Protein AF-A0A511YJ90-F1 (afdb_monomer)

Sequence (136 aa):
MIFSQSKADDIIGIWYSPVKEGNVHLFKSGKNYFGKLTYLKHSLDSQGKPLLDLNNPDKEKRKMPLVGILLLRDITFDNKKNRWKGKLYDYDGKKGNTYDSYLTITKNGQLNIKGFWGLSFFGLNPGLTLERIKVE

Organism: NCBI:txid395935

Secondary structure (DSSP, 8-state):
----PPPGGGG-EEEEETTTTEEEEEEEETTEEEEEEEEETT-B-TTSPBPB-TT-SSTTGGGSBSTT-EEEEEEEEETTTTEEEEEEE-SSSTT--EEEEEEEE-TTSPEEEEESS----SSS---EEEEE----

Foldseek 3Di:
DDDPQDDFCLPAAWWAFPVQRWIWGWDDDDQFIWTFTATGPCQADPVRHGQALCQAPDPVRRRPHNHGDTQWDRWHADSVVSKIWTWGFDSVPNRRDIFIWIWHQDPVRWIFIAGDDDDCPDDDDGGGIIDGDDDD

Structure (mmCIF, N/CA/C/O backbone):
data_AF-A0A511YJ90-F1
#
_entry.id   AF-A0A511YJ90-F1
#
loop_
_atom_site.group_PDB
_atom_site.id
_atom_site.type_symbol
_atom_site.label_atom_id
_atom_site.label_alt_id
_atom_site.label_comp_id
_atom_site.label_asym_id
_atom_site.label_entity_id
_atom_site.label_seq_id
_atom_site.pdbx_PDB_ins_code
_atom_site.Cartn_x
_atom_site.Cartn_y
_atom_site.Cartn_z
_atom_site.occupancy
_atom_site.B_iso_or_equiv
_atom_site.auth_seq_id
_atom_site.auth_comp_id
_atom_site.auth_asym_id
_atom_site.auth_atom_id
_atom_site.pdbx_PDB_model_num
ATOM 1 N N . MET A 1 1 ? -13.766 20.308 20.257 1.00 36.44 1 MET A N 1
ATOM 2 C CA . MET A 1 1 ? -13.229 19.968 18.920 1.00 36.44 1 MET A CA 1
ATOM 3 C C . MET A 1 1 ? -13.862 18.662 18.468 1.00 36.44 1 MET A C 1
ATOM 5 O O . MET A 1 1 ? -13.755 17.687 19.198 1.00 36.44 1 MET A O 1
ATOM 9 N N . ILE A 1 2 ? -14.562 18.652 17.333 1.00 42.72 2 ILE A N 1
ATOM 10 C CA . ILE A 1 2 ? -15.189 17.441 16.782 1.00 42.72 2 ILE A CA 1
ATOM 11 C C . ILE A 1 2 ? -14.107 16.691 15.998 1.00 42.72 2 I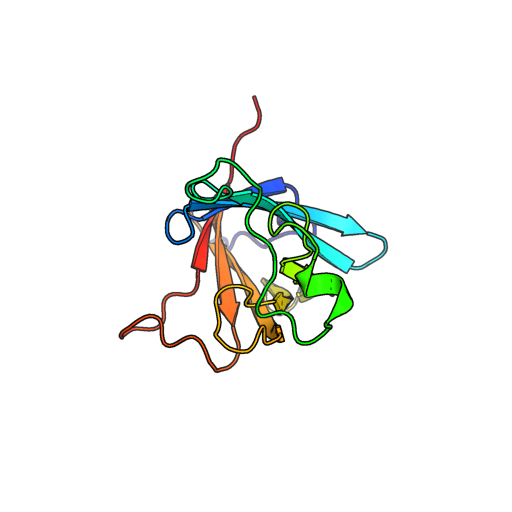LE A C 1
ATOM 13 O O . ILE A 1 2 ? -13.570 17.213 15.022 1.00 42.72 2 ILE A O 1
ATOM 17 N N . PHE A 1 3 ? -13.729 15.499 16.452 1.00 54.03 3 PHE A N 1
ATOM 18 C CA . PHE A 1 3 ? -12.882 14.604 15.669 1.00 54.03 3 PHE A CA 1
ATOM 19 C C . PHE A 1 3 ? -13.762 13.996 14.577 1.00 54.03 3 PHE A C 1
ATOM 21 O O . PHE A 1 3 ? -14.736 13.320 14.896 1.00 54.03 3 PHE A O 1
ATOM 28 N N . SER A 1 4 ? -13.459 14.252 13.303 1.00 61.31 4 SER A N 1
ATOM 29 C CA . SER A 1 4 ? -14.134 13.537 12.217 1.00 61.31 4 SER A CA 1
ATOM 30 C C . SER A 1 4 ? -13.746 12.061 12.315 1.00 61.31 4 SER A C 1
ATOM 32 O O . SER A 1 4 ? -12.579 11.707 12.129 1.00 61.31 4 SER A O 1
ATOM 34 N N . GLN A 1 5 ? -14.697 11.219 12.712 1.00 75.56 5 GLN A N 1
ATOM 35 C CA . GLN A 1 5 ? -14.521 9.774 12.743 1.00 75.56 5 GLN A CA 1
ATOM 36 C C . GLN A 1 5 ? -14.614 9.260 11.309 1.00 75.56 5 GLN A C 1
ATOM 38 O O . GLN A 1 5 ? -15.604 9.514 10.624 1.00 75.56 5 GLN A O 1
ATOM 43 N N . SER A 1 6 ? -13.587 8.545 10.857 1.00 82.88 6 SER A N 1
ATOM 44 C CA . SER A 1 6 ? -13.601 7.942 9.531 1.00 82.88 6 SER A CA 1
ATOM 45 C C . SER A 1 6 ? -14.600 6.785 9.514 1.00 82.88 6 SER A C 1
ATOM 47 O O . SER A 1 6 ? -14.708 6.027 10.483 1.00 82.88 6 SER A O 1
ATOM 49 N N . LYS A 1 7 ? -15.310 6.612 8.403 1.00 91.19 7 LYS A N 1
ATOM 50 C CA . LYS A 1 7 ? -16.092 5.406 8.115 1.00 91.19 7 LYS A CA 1
ATOM 51 C C . LYS A 1 7 ? -15.204 4.405 7.388 1.00 91.19 7 LYS A C 1
ATOM 53 O O . LYS A 1 7 ? -14.331 4.790 6.621 1.00 91.19 7 LYS A O 1
ATOM 58 N N . ALA A 1 8 ? -15.456 3.111 7.580 1.00 92.62 8 ALA A N 1
ATOM 59 C CA . ALA A 1 8 ? -14.630 2.043 7.008 1.00 92.62 8 ALA A CA 1
ATOM 60 C C . ALA A 1 8 ? -14.444 2.155 5.482 1.00 92.62 8 ALA A C 1
ATOM 62 O O . ALA A 1 8 ? -13.355 1.890 4.975 1.00 92.62 8 ALA A O 1
ATOM 63 N N . ASP A 1 9 ? -15.490 2.578 4.769 1.00 96.12 9 ASP A N 1
ATOM 64 C CA . ASP A 1 9 ? -15.494 2.705 3.311 1.00 96.12 9 ASP A CA 1
ATOM 65 C C . ASP A 1 9 ? -14.865 4.020 2.807 1.00 96.12 9 ASP A C 1
ATOM 67 O O . ASP A 1 9 ? -14.655 4.161 1.604 1.00 96.12 9 ASP A O 1
ATOM 71 N N . ASP A 1 10 ? -14.472 4.949 3.691 1.00 94.94 10 ASP A N 1
ATOM 72 C CA . ASP A 1 10 ? -13.878 6.230 3.285 1.00 94.94 10 ASP A CA 1
ATOM 73 C C . ASP A 1 10 ? -12.560 6.050 2.522 1.00 94.94 10 ASP A C 1
ATOM 75 O O . ASP A 1 10 ? -12.175 6.928 1.759 1.00 94.94 10 ASP A O 1
ATOM 79 N N . ILE A 1 11 ? -11.845 4.932 2.676 1.00 95.81 11 ILE A N 1
ATOM 80 C CA . ILE A 1 11 ? -10.608 4.688 1.914 1.00 95.81 11 ILE A CA 1
A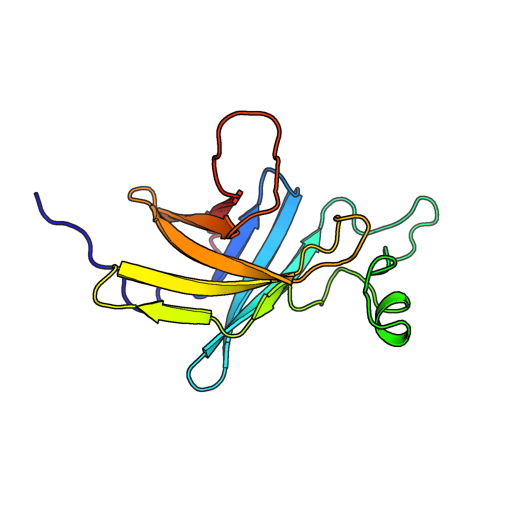TOM 81 C C . ILE A 1 11 ? -10.842 4.298 0.456 1.00 95.81 11 ILE A C 1
ATOM 83 O O . ILE A 1 11 ? -9.888 4.329 -0.320 1.00 95.81 11 ILE A O 1
ATOM 87 N N . ILE A 1 12 ? -12.065 3.928 0.067 1.00 97.31 12 ILE A N 1
ATOM 88 C CA . ILE A 1 12 ? -12.362 3.518 -1.308 1.00 97.31 12 ILE A CA 1
ATOM 89 C C . ILE A 1 12 ? -12.131 4.704 -2.253 1.00 97.31 12 ILE A C 1
ATOM 91 O O . ILE A 1 12 ? -12.488 5.845 -1.947 1.00 97.31 12 ILE A O 1
ATOM 95 N N . GLY A 1 13 ? -11.511 4.433 -3.400 1.00 96.75 13 GLY A N 1
ATOM 96 C CA . GLY A 1 13 ? -11.231 5.420 -4.439 1.00 96.75 13 GLY A CA 1
ATOM 97 C C . GLY A 1 13 ? -9.808 5.333 -4.978 1.00 96.75 13 GLY A C 1
ATOM 98 O O . GLY A 1 13 ? -9.033 4.444 -4.618 1.00 96.75 13 GLY A O 1
ATOM 99 N N . ILE A 1 14 ? -9.468 6.262 -5.867 1.00 97.50 14 ILE A N 1
ATOM 100 C CA . ILE A 1 14 ? -8.146 6.340 -6.486 1.00 97.50 14 ILE A CA 1
ATOM 101 C C . ILE A 1 14 ? -7.302 7.375 -5.744 1.00 97.50 14 ILE A C 1
ATOM 103 O O . ILE A 1 14 ? -7.741 8.498 -5.489 1.00 97.50 14 ILE A O 1
ATOM 107 N N . TRP A 1 15 ? -6.082 6.979 -5.404 1.00 97.00 15 TRP A N 1
ATOM 108 C CA . TRP A 1 15 ? -5.145 7.765 -4.616 1.00 97.00 15 TRP A CA 1
ATOM 109 C C . TRP A 1 15 ? -3.809 7.884 -5.344 1.00 97.00 15 TRP A C 1
ATOM 111 O O . TRP A 1 15 ? -3.212 6.869 -5.698 1.00 97.00 15 TRP A O 1
ATOM 121 N N . TYR A 1 16 ? -3.329 9.105 -5.548 1.00 96.00 16 TYR A N 1
ATOM 122 C CA . TYR A 1 16 ? -2.038 9.398 -6.161 1.00 96.00 16 TYR A CA 1
ATOM 123 C C . TYR A 1 16 ? -0.943 9.498 -5.102 1.00 96.00 16 TYR A C 1
ATOM 125 O O . TYR A 1 16 ? -1.121 10.178 -4.096 1.00 96.00 16 TYR A O 1
ATOM 133 N N . SER A 1 17 ? 0.203 8.861 -5.322 1.00 89.94 17 SER A N 1
ATOM 134 C CA . SER A 1 17 ? 1.409 9.088 -4.524 1.00 89.94 17 SER A CA 1
ATOM 135 C C . SER A 1 17 ? 2.334 10.060 -5.254 1.00 89.94 17 SER A C 1
ATOM 137 O O . SER A 1 17 ? 2.886 9.670 -6.281 1.00 89.94 17 SER A O 1
ATOM 139 N N . PRO A 1 18 ? 2.598 11.264 -4.717 1.00 85.25 18 PRO A N 1
ATOM 140 C CA . PRO A 1 18 ? 3.603 12.162 -5.287 1.00 85.25 18 PRO A CA 1
ATOM 141 C C . PRO A 1 18 ? 5.021 11.581 -5.222 1.00 85.25 18 PRO A C 1
ATOM 143 O O . PRO A 1 18 ? 5.826 11.820 -6.109 1.00 85.25 18 PRO A O 1
ATOM 146 N N . VAL A 1 19 ? 5.317 10.781 -4.189 1.00 84.50 19 VAL A N 1
ATOM 147 C CA . VAL A 1 19 ? 6.645 10.179 -3.969 1.00 84.50 19 VAL A CA 1
ATOM 148 C C . VAL A 1 19 ? 6.923 9.029 -4.936 1.00 84.50 19 VAL A C 1
ATOM 150 O O . VAL A 1 19 ? 8.047 8.881 -5.403 1.00 84.50 19 VAL A O 1
ATOM 153 N N . LYS A 1 20 ? 5.922 8.182 -5.206 1.00 85.62 20 LYS A N 1
ATOM 154 C CA . LYS A 1 20 ? 6.054 7.051 -6.142 1.00 85.62 20 LYS A CA 1
ATOM 155 C C . LYS A 1 20 ? 5.587 7.389 -7.560 1.00 85.62 20 LYS A C 1
ATOM 157 O O . LYS A 1 20 ? 5.728 6.556 -8.445 1.00 85.62 20 LYS A O 1
ATOM 162 N N . GLU A 1 21 ? 5.008 8.571 -7.757 1.00 90.94 21 GLU A N 1
ATOM 163 C CA . GLU A 1 21 ? 4.421 9.045 -9.014 1.00 90.94 21 GLU A CA 1
ATOM 164 C C . GLU A 1 21 ? 3.462 8.017 -9.647 1.00 90.94 21 GLU A C 1
ATOM 166 O O . GLU A 1 21 ? 3.568 7.661 -10.823 1.00 90.94 21 GLU A O 1
ATOM 171 N N . GLY A 1 22 ? 2.520 7.499 -8.851 1.00 93.50 22 GLY A N 1
ATOM 172 C CA . GLY A 1 22 ? 1.605 6.432 -9.272 1.00 93.50 22 GLY A CA 1
ATOM 173 C C . GLY A 1 22 ? 0.255 6.436 -8.554 1.00 93.50 22 GLY A C 1
ATOM 174 O O . GLY A 1 22 ? 0.120 7.019 -7.478 1.00 93.50 22 GLY A O 1
ATOM 175 N N . ASN A 1 23 ? -0.737 5.760 -9.146 1.00 96.75 23 ASN A N 1
ATOM 176 C CA . ASN A 1 23 ? -2.108 5.682 -8.631 1.00 96.75 23 ASN A CA 1
ATOM 177 C C . ASN A 1 23 ? -2.399 4.316 -8.017 1.00 96.75 23 ASN A C 1
ATOM 179 O O . ASN A 1 23 ? -2.245 3.278 -8.669 1.00 96.75 23 ASN A O 1
ATOM 183 N N . VAL A 1 24 ? -2.954 4.320 -6.812 1.00 96.69 24 VAL A N 1
ATOM 184 C CA . VAL A 1 24 ? -3.495 3.136 -6.149 1.00 96.69 24 VAL A CA 1
ATOM 185 C C . VAL A 1 24 ? -5.012 3.239 -6.102 1.00 96.69 24 VAL A C 1
ATOM 187 O O . VAL A 1 24 ? -5.559 4.158 -5.497 1.00 96.69 24 VAL A O 1
ATOM 190 N N . HIS A 1 25 ? -5.701 2.283 -6.720 1.00 98.00 25 HIS A N 1
ATOM 191 C CA . HIS A 1 25 ? -7.146 2.139 -6.575 1.00 98.00 25 HIS A CA 1
ATOM 192 C C . HIS A 1 25 ? -7.436 1.247 -5.370 1.00 98.00 25 HIS A C 1
ATOM 194 O O . HIS A 1 25 ? -7.145 0.048 -5.399 1.00 98.00 25 HIS A O 1
ATOM 200 N N . LEU A 1 26 ? -7.987 1.847 -4.316 1.00 98.25 26 LEU A N 1
ATOM 201 C CA . LEU A 1 26 ? -8.497 1.152 -3.146 1.00 98.25 26 LEU A CA 1
ATOM 202 C C . LEU A 1 26 ? -9.955 0.759 -3.363 1.00 98.25 26 LEU A C 1
ATOM 204 O O . LEU A 1 26 ? -10.800 1.610 -3.632 1.00 98.25 26 LEU A O 1
ATOM 208 N N . PHE A 1 27 ? -10.246 -0.528 -3.216 1.00 98.12 27 PHE A N 1
ATOM 209 C CA . PHE A 1 27 ? -11.575 -1.094 -3.417 1.00 98.12 27 PHE A CA 1
ATOM 210 C C . PHE A 1 27 ? -11.884 -2.146 -2.354 1.00 98.12 27 PHE A C 1
ATOM 212 O O . PHE A 1 27 ? -10.987 -2.720 -1.733 1.00 98.12 27 PHE A O 1
ATOM 219 N N . LYS A 1 28 ? -13.174 -2.402 -2.143 1.00 97.69 28 LYS A N 1
ATOM 220 C CA . LYS A 1 28 ? -13.663 -3.423 -1.215 1.00 9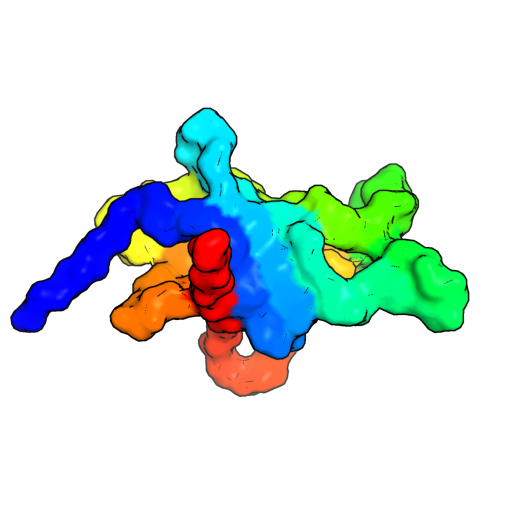7.69 28 LYS A CA 1
ATOM 221 C C . LYS A 1 28 ? -13.895 -4.733 -1.959 1.00 97.69 28 LYS A C 1
ATOM 223 O O . LYS A 1 28 ? -14.465 -4.731 -3.046 1.00 97.69 28 LYS A O 1
ATOM 228 N N . SER A 1 29 ? -13.483 -5.846 -1.366 1.00 96.94 29 SER A N 1
ATOM 229 C CA . SER A 1 29 ? -13.839 -7.187 -1.828 1.00 96.94 29 SER A CA 1
ATOM 230 C C . SER A 1 29 ? -14.184 -8.056 -0.622 1.00 96.94 29 SER A C 1
ATOM 232 O O . SER A 1 29 ? -13.365 -8.281 0.275 1.00 96.94 29 SER A O 1
ATOM 234 N N . GLY A 1 30 ? -15.446 -8.482 -0.553 1.00 95.19 30 GLY A N 1
ATOM 235 C CA . GLY A 1 30 ? -16.010 -9.106 0.640 1.00 95.19 30 GLY A CA 1
ATOM 236 C C . GLY A 1 30 ? -15.946 -8.169 1.851 1.00 95.19 30 GLY A C 1
ATOM 237 O O . GLY A 1 30 ? -16.509 -7.074 1.840 1.00 95.19 30 GLY A O 1
ATOM 238 N N . LYS A 1 31 ? -15.262 -8.611 2.911 1.00 93.56 31 LYS A N 1
ATOM 239 C CA . LYS A 1 31 ? -15.102 -7.855 4.168 1.00 93.56 31 LYS A CA 1
ATOM 240 C C . LYS A 1 31 ? -13.808 -7.037 4.236 1.00 93.56 31 LYS A C 1
ATOM 242 O O . LYS A 1 31 ? -13.656 -6.240 5.158 1.00 93.56 31 LYS A O 1
ATOM 247 N N . ASN A 1 32 ? -12.903 -7.231 3.279 1.00 97.00 32 ASN A N 1
ATOM 248 C CA . ASN A 1 32 ? -11.582 -6.613 3.269 1.00 97.00 32 ASN A CA 1
ATOM 249 C C . ASN A 1 32 ? -11.489 -5.553 2.168 1.00 97.00 32 ASN A C 1
ATOM 251 O O . ASN A 1 32 ? -12.269 -5.549 1.211 1.00 97.00 32 ASN A O 1
ATOM 255 N N . TYR A 1 33 ? -10.489 -4.685 2.283 1.00 98.38 33 TYR A N 1
ATOM 256 C CA . TYR A 1 33 ? -10.103 -3.755 1.229 1.00 98.38 33 TYR A CA 1
ATOM 257 C C . TYR A 1 33 ? -8.757 -4.152 0.625 1.00 98.38 33 TYR A C 1
ATOM 259 O O . TYR A 1 33 ? -7.923 -4.810 1.257 1.00 98.38 33 TYR A O 1
ATOM 267 N N . PHE A 1 34 ? -8.560 -3.742 -0.620 1.00 98.38 34 PHE A N 1
ATOM 268 C CA . PHE A 1 34 ? -7.399 -4.059 -1.439 1.00 98.38 34 PHE A CA 1
ATOM 269 C C . PHE A 1 34 ? -6.982 -2.820 -2.220 1.00 98.38 34 PHE A C 1
ATOM 271 O O . PHE A 1 34 ? -7.825 -1.995 -2.560 1.00 98.38 34 PHE A O 1
ATOM 278 N N . GLY A 1 35 ? -5.689 -2.697 -2.511 1.00 97.69 35 GLY A N 1
ATOM 279 C CA . GLY A 1 35 ? -5.124 -1.601 -3.293 1.00 97.69 35 GLY A CA 1
ATOM 280 C C . GLY A 1 35 ? -4.385 -2.119 -4.509 1.00 97.69 35 GLY A C 1
ATOM 281 O O . GLY A 1 35 ? -3.374 -2.808 -4.368 1.00 97.69 35 GLY A O 1
ATOM 282 N N . LYS A 1 36 ? -4.878 -1.773 -5.697 1.00 97.62 36 LYS A N 1
ATOM 283 C CA . LYS A 1 36 ? -4.265 -2.129 -6.980 1.00 97.62 36 LYS A CA 1
ATOM 284 C C . LYS A 1 36 ? -3.459 -0.953 -7.525 1.00 97.62 36 LYS A C 1
ATOM 286 O O . LYS A 1 36 ? -3.987 0.157 -7.585 1.00 97.62 36 LYS A O 1
ATOM 291 N N . LEU A 1 37 ? -2.220 -1.189 -7.961 1.00 96.25 37 LEU A N 1
ATOM 292 C CA . LEU A 1 37 ? -1.466 -0.195 -8.730 1.00 96.25 37 LEU A CA 1
ATOM 293 C C . LEU A 1 37 ? -2.114 -0.065 -10.110 1.00 96.25 37 LEU A C 1
ATOM 295 O O . LEU A 1 37 ? -2.128 -1.022 -10.879 1.00 96.25 37 LEU A O 1
ATOM 299 N N . THR A 1 38 ? -2.695 1.091 -10.406 1.00 96.75 38 THR A N 1
ATOM 300 C CA . THR A 1 38 ? -3.447 1.335 -11.653 1.00 96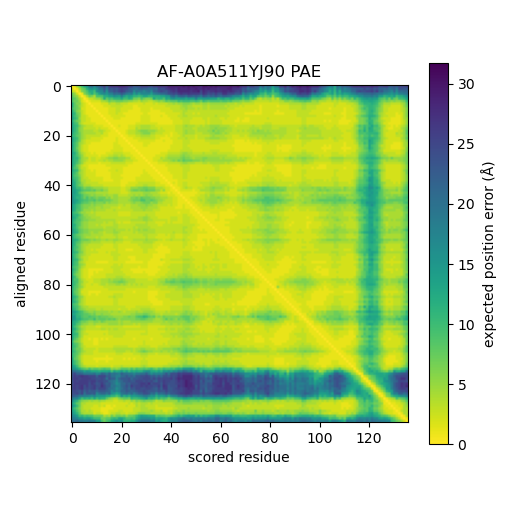.75 38 THR A CA 1
ATOM 301 C C . THR A 1 38 ? -2.712 2.245 -12.621 1.00 96.75 38 THR A C 1
ATOM 303 O O . THR A 1 38 ? -2.991 2.212 -13.813 1.00 96.75 38 THR A O 1
ATOM 306 N N . TYR A 1 39 ? -1.747 3.013 -12.125 1.00 95.75 39 TYR A N 1
ATOM 307 C CA . TYR A 1 39 ? -0.901 3.881 -12.930 1.00 95.75 39 TYR A CA 1
ATOM 308 C C . TYR A 1 39 ? 0.456 4.041 -12.253 1.00 95.75 39 TYR A C 1
ATOM 310 O O . TYR A 1 39 ? 0.534 4.081 -11.026 1.00 95.75 39 TYR A O 1
ATOM 318 N N . LEU A 1 40 ? 1.505 4.165 -13.058 1.00 93.69 40 LEU A N 1
ATOM 319 C CA . LEU A 1 40 ? 2.842 4.540 -12.622 1.00 93.69 40 LEU A CA 1
ATOM 320 C C . LEU A 1 40 ? 3.478 5.357 -13.750 1.00 93.69 40 LEU A C 1
ATOM 322 O O . LEU A 1 40 ? 3.498 4.899 -14.896 1.00 93.69 40 LEU A O 1
ATOM 326 N N . LYS A 1 41 ? 3.981 6.554 -13.434 1.00 91.25 41 LYS A N 1
ATOM 327 C CA . LYS A 1 41 ? 4.554 7.487 -14.419 1.00 91.25 41 LYS A CA 1
ATOM 328 C C . LYS A 1 41 ? 5.697 6.857 -15.212 1.00 91.25 41 LYS A C 1
ATOM 330 O O . LYS A 1 41 ? 5.751 6.971 -16.429 1.00 91.25 41 LYS A O 1
ATOM 335 N N . HIS A 1 42 ? 6.561 6.122 -14.522 1.00 89.25 42 HIS A N 1
ATOM 336 C CA . HIS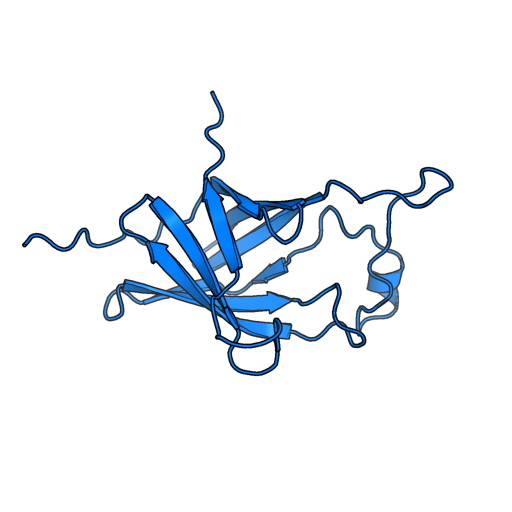 A 1 42 ? 7.671 5.378 -15.110 1.00 89.25 42 HIS A CA 1
ATOM 337 C C . HIS A 1 42 ? 7.327 3.886 -15.187 1.00 89.25 42 HIS A C 1
ATOM 339 O O . HIS A 1 42 ? 7.975 3.064 -14.555 1.00 89.25 42 HIS A O 1
ATOM 345 N N . SER A 1 43 ? 6.249 3.539 -15.899 1.00 90.44 43 SER A N 1
ATOM 346 C CA . SER A 1 43 ? 5.779 2.148 -16.051 1.00 90.44 43 SER A CA 1
ATOM 347 C C . SER A 1 43 ? 6.373 1.403 -17.244 1.00 90.44 43 SER A C 1
ATOM 349 O O . SER A 1 43 ? 6.124 0.205 -17.371 1.00 90.44 43 SER A O 1
ATOM 351 N N . LEU A 1 44 ? 7.143 2.076 -18.100 1.00 94.00 44 LEU A N 1
ATOM 352 C CA . LEU A 1 44 ? 7.770 1.495 -19.285 1.00 94.00 44 LEU A CA 1
ATOM 353 C C . LEU A 1 44 ? 9.299 1.553 -19.176 1.00 94.00 44 LEU A C 1
ATOM 355 O O . LEU A 1 44 ? 9.847 2.483 -18.581 1.00 94.00 44 LEU A O 1
ATOM 359 N N . ASP A 1 45 ? 9.979 0.567 -19.756 1.00 91.00 45 ASP A N 1
ATOM 360 C CA . ASP A 1 45 ? 11.428 0.576 -19.945 1.00 91.00 45 ASP A CA 1
ATOM 361 C C . ASP A 1 45 ? 11.850 1.485 -21.118 1.00 91.00 45 ASP A C 1
ATOM 363 O O . ASP A 1 45 ? 11.026 2.089 -21.808 1.00 91.00 45 ASP A O 1
ATOM 367 N N . SER A 1 46 ? 13.160 1.579 -21.369 1.00 91.62 46 SER A N 1
ATOM 368 C CA . SER A 1 46 ? 13.716 2.392 -22.461 1.00 91.62 46 SER A CA 1
ATOM 369 C C . SER A 1 46 ? 13.310 1.924 -23.864 1.00 91.62 46 SER A C 1
ATOM 371 O O . SER A 1 46 ? 13.526 2.652 -24.828 1.00 91.62 46 SER A O 1
ATOM 373 N N . GLN A 1 47 ? 12.751 0.720 -23.990 1.00 92.50 47 GLN A N 1
ATOM 374 C CA . GLN A 1 47 ? 12.259 0.132 -25.235 1.00 92.50 47 GLN A CA 1
ATOM 375 C C . GLN A 1 47 ? 10.726 0.233 -25.347 1.00 92.50 47 GLN A C 1
ATOM 377 O O . GLN A 1 47 ? 10.140 -0.335 -26.268 1.00 92.50 47 GLN A O 1
ATOM 382 N N . GLY A 1 48 ? 10.065 0.926 -24.412 1.00 93.06 48 GLY A N 1
ATOM 383 C CA . GLY A 1 48 ? 8.612 1.081 -24.375 1.00 93.06 48 GLY A CA 1
ATOM 384 C C . GLY A 1 48 ? 7.859 -0.158 -23.883 1.00 93.06 48 GLY A C 1
ATOM 385 O O . GLY A 1 48 ? 6.637 -0.215 -24.022 1.00 93.06 48 GLY A O 1
ATOM 386 N N . LYS A 1 49 ? 8.544 -1.158 -23.315 1.00 94.38 49 LYS A N 1
ATOM 387 C CA . LYS A 1 49 ? 7.899 -2.358 -22.764 1.00 94.38 49 LYS A CA 1
ATOM 388 C C . LYS A 1 49 ? 7.496 -2.130 -21.306 1.00 94.38 49 LYS A C 1
ATOM 390 O O . LYS A 1 49 ? 8.193 -1.409 -20.599 1.00 94.38 49 LYS A O 1
ATOM 395 N N . PRO A 1 50 ? 6.414 -2.759 -20.813 1.00 95.12 50 PRO A N 1
ATOM 396 C CA . PRO A 1 50 ? 6.026 -2.642 -19.411 1.00 95.12 50 PRO A CA 1
ATOM 397 C C . PRO A 1 50 ? 7.131 -3.092 -18.453 1.00 95.12 50 PRO A C 1
ATOM 399 O O . PRO A 1 50 ? 7.705 -4.169 -18.624 1.00 95.12 50 PRO A O 1
ATOM 402 N N . LEU A 1 51 ? 7.376 -2.307 -17.403 1.00 94.38 51 LEU A N 1
ATOM 403 C CA . LEU A 1 51 ? 8.219 -2.729 -16.291 1.00 94.38 51 LEU A CA 1
ATOM 404 C C . LEU A 1 51 ? 7.573 -3.910 -15.575 1.00 94.38 51 LEU A C 1
ATOM 406 O O . LEU A 1 51 ? 6.401 -3.861 -15.191 1.00 94.38 51 LEU A O 1
ATOM 410 N N . LEU A 1 52 ? 8.366 -4.958 -15.383 1.00 95.06 52 LEU A N 1
ATOM 411 C CA . LEU A 1 52 ? 7.939 -6.192 -14.744 1.00 95.06 52 LEU A CA 1
ATOM 412 C C . LEU A 1 52 ? 8.261 -6.184 -13.246 1.00 95.06 52 LEU A C 1
ATOM 414 O O . LEU A 1 52 ? 9.158 -5.473 -12.789 1.00 95.06 52 LEU A O 1
ATOM 418 N N . ASP A 1 53 ? 7.565 -7.019 -12.480 1.00 94.06 53 ASP A N 1
ATOM 419 C CA . ASP A 1 53 ? 7.753 -7.186 -11.034 1.00 94.06 53 ASP A CA 1
ATOM 420 C C . ASP A 1 53 ? 8.988 -8.049 -10.696 1.00 94.06 53 ASP A C 1
ATOM 422 O O . ASP A 1 53 ? 8.911 -9.078 -10.025 1.00 94.06 53 ASP A O 1
ATOM 426 N N . LEU A 1 54 ? 10.156 -7.657 -11.212 1.00 93.62 54 LEU A N 1
ATOM 427 C CA . LEU A 1 54 ? 11.388 -8.460 -11.209 1.00 93.62 54 LEU A CA 1
ATOM 428 C C . LEU A 1 54 ? 11.855 -8.891 -9.809 1.00 93.62 54 LEU A C 1
ATOM 430 O O . LEU A 1 54 ? 12.488 -9.940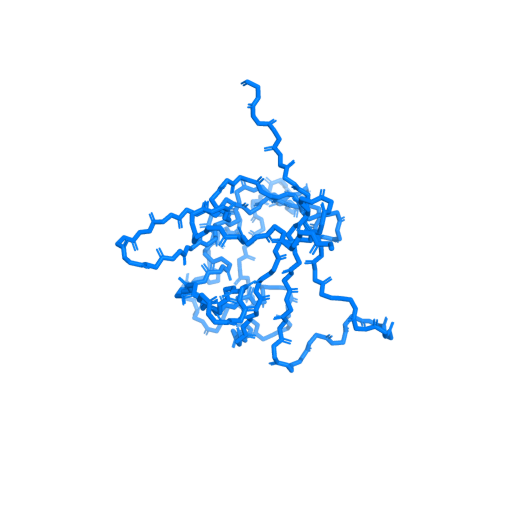 -9.669 1.00 93.62 54 LEU A O 1
ATOM 434 N N . ASN A 1 55 ? 11.529 -8.104 -8.781 1.00 91.38 55 ASN A N 1
ATOM 435 C CA . ASN A 1 55 ? 11.916 -8.365 -7.396 1.00 91.38 55 ASN A CA 1
ATOM 436 C C . ASN A 1 55 ? 10.941 -9.288 -6.653 1.00 91.38 55 ASN A C 1
ATOM 438 O O . ASN A 1 55 ? 11.192 -9.603 -5.488 1.00 91.38 55 ASN A O 1
ATOM 442 N N . ASN A 1 56 ? 9.854 -9.744 -7.288 1.00 94.44 56 ASN A N 1
ATOM 443 C CA . ASN A 1 56 ? 8.865 -10.577 -6.615 1.00 94.44 56 ASN A CA 1
ATOM 444 C C . ASN A 1 56 ? 9.498 -11.878 -6.080 1.00 94.44 56 ASN A C 1
ATOM 446 O O . ASN A 1 56 ? 10.211 -12.570 -6.818 1.00 94.44 56 ASN A O 1
ATOM 450 N N . PRO A 1 57 ? 9.244 -12.275 -4.82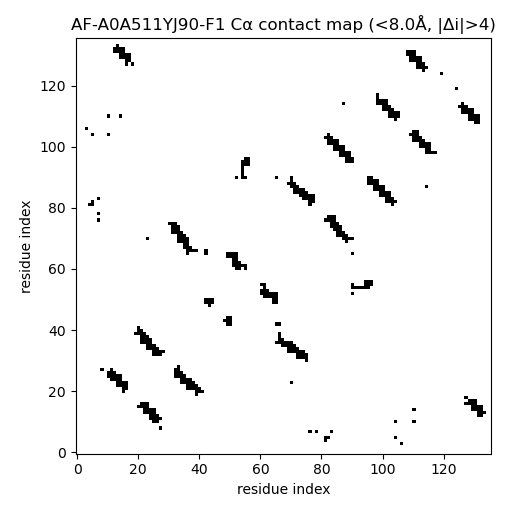1 1.00 92.56 57 PRO A N 1
ATOM 451 C CA . PRO A 1 57 ? 9.699 -13.563 -4.302 1.00 92.56 57 PRO A CA 1
ATOM 452 C C . PRO A 1 57 ? 9.203 -14.749 -5.139 1.00 92.56 57 PRO A C 1
ATOM 454 O O . PRO A 1 57 ? 9.924 -15.733 -5.306 1.00 92.56 57 PRO A O 1
ATOM 457 N N . ASP A 1 58 ? 8.004 -14.631 -5.710 1.00 94.00 58 ASP A N 1
ATOM 458 C CA . ASP A 1 58 ? 7.403 -15.604 -6.616 1.00 94.00 58 ASP A CA 1
ATOM 459 C C . ASP A 1 58 ? 7.932 -15.409 -8.046 1.00 94.00 58 ASP A C 1
ATOM 461 O O . ASP A 1 58 ? 7.713 -14.373 -8.679 1.00 94.00 58 ASP A O 1
ATOM 465 N N . LYS A 1 59 ? 8.625 -16.428 -8.569 1.00 94.25 59 LYS A N 1
ATOM 466 C CA . LYS A 1 59 ? 9.265 -16.387 -9.893 1.00 94.25 59 LYS A CA 1
ATOM 467 C C . LYS A 1 59 ? 8.272 -16.189 -11.034 1.00 94.25 59 LYS A C 1
ATOM 469 O O . LYS A 1 59 ? 8.632 -15.551 -12.021 1.00 94.25 59 LYS A O 1
ATOM 474 N N . GLU A 1 60 ? 7.047 -16.694 -10.911 1.00 94.81 60 GLU A N 1
ATOM 475 C CA . GLU A 1 60 ? 6.053 -16.550 -11.979 1.00 94.81 60 GLU A CA 1
ATOM 476 C C . GLU A 1 60 ? 5.501 -15.125 -12.040 1.00 94.81 60 GLU A C 1
ATOM 478 O O . GLU A 1 60 ? 5.234 -14.601 -13.123 1.00 94.81 60 GLU A O 1
ATOM 483 N N . LYS A 1 61 ? 5.441 -14.438 -10.896 1.00 94.25 61 LYS A N 1
ATOM 484 C CA . LYS A 1 61 ? 5.023 -13.031 -10.834 1.00 94.25 61 LYS A CA 1
ATOM 485 C C . LYS A 1 61 ? 6.072 -12.069 -11.375 1.00 94.25 61 LYS A C 1
ATOM 487 O O . LYS A 1 61 ? 5.701 -11.000 -11.842 1.00 94.25 61 LYS A O 1
ATOM 492 N N . ARG A 1 62 ? 7.349 -12.464 -11.437 1.00 95.38 62 ARG A N 1
ATOM 493 C CA . ARG A 1 62 ? 8.419 -11.642 -12.042 1.00 95.38 62 ARG A CA 1
ATOM 494 C C . ARG A 1 62 ? 8.223 -11.348 -13.522 1.00 95.38 62 ARG A C 1
ATOM 496 O O . ARG A 1 62 ? 8.862 -10.446 -14.049 1.00 95.38 62 ARG A O 1
ATOM 503 N N . LYS A 1 63 ? 7.364 -12.115 -14.193 1.00 94.56 63 LYS A N 1
ATOM 504 C CA . LYS A 1 63 ? 7.003 -11.923 -15.603 1.00 94.56 63 LYS A CA 1
ATOM 505 C C . LYS A 1 63 ? 5.803 -10.986 -15.775 1.00 94.56 63 LYS A C 1
ATOM 507 O O . LYS A 1 63 ? 5.442 -10.671 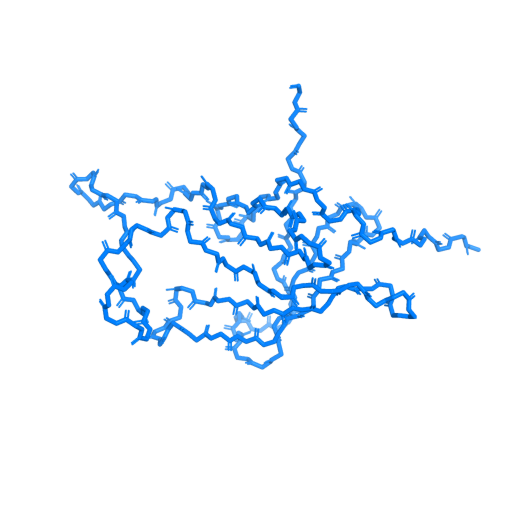-16.904 1.00 94.56 63 LYS A O 1
ATOM 512 N N . MET A 1 64 ? 5.155 -10.576 -14.683 1.00 94.94 64 MET A N 1
ATOM 513 C CA . MET A 1 64 ? 3.965 -9.730 -14.721 1.00 94.94 64 MET A CA 1
ATOM 514 C C . MET A 1 64 ? 4.349 -8.248 -14.708 1.00 94.94 64 MET A C 1
ATOM 516 O O . MET A 1 64 ? 5.272 -7.876 -13.980 1.00 94.94 64 MET A O 1
ATOM 520 N N . PRO A 1 65 ? 3.635 -7.389 -15.455 1.00 96.12 65 PRO A N 1
ATOM 521 C CA . PRO A 1 65 ? 3.776 -5.943 -15.336 1.00 96.12 65 PRO A CA 1
ATOM 522 C C . PRO A 1 65 ? 3.485 -5.446 -13.915 1.00 96.12 65 PRO A C 1
ATOM 524 O O . PRO A 1 65 ? 2.572 -5.944 -13.254 1.00 96.12 65 PRO A O 1
ATOM 527 N N . LEU A 1 66 ? 4.214 -4.419 -13.469 1.00 94.38 66 LEU A N 1
ATOM 528 C CA . LEU A 1 66 ? 3.972 -3.756 -12.183 1.00 94.38 66 LEU A CA 1
ATOM 529 C C . LEU A 1 66 ? 2.584 -3.110 -12.136 1.00 94.38 66 LEU A C 1
ATOM 531 O O . LEU A 1 66 ? 1.861 -3.229 -11.147 1.00 94.38 66 LEU A O 1
ATOM 535 N N . VAL A 1 67 ? 2.183 -2.432 -13.213 1.00 96.00 67 VAL A N 1
ATOM 536 C CA . VAL A 1 67 ? 0.825 -1.893 -13.316 1.00 96.00 67 VAL A CA 1
ATOM 537 C C . VAL A 1 67 ? -0.151 -3.065 -13.368 1.00 96.00 67 VAL A C 1
ATOM 539 O O . VAL A 1 67 ? -0.104 -3.900 -14.266 1.00 96.00 67 VAL A O 1
ATOM 542 N N . GLY A 1 68 ? -1.049 -3.116 -12.389 1.00 95.25 68 GLY A N 1
ATOM 543 C CA . GLY A 1 68 ? -2.025 -4.183 -12.223 1.00 95.25 68 GLY A CA 1
ATOM 544 C C . GLY A 1 68 ? -1.840 -5.022 -10.959 1.00 95.25 68 GLY A C 1
ATOM 545 O O . GLY A 1 68 ? -2.789 -5.701 -10.559 1.00 95.25 68 GLY A O 1
ATOM 546 N N . ILE A 1 69 ? -0.686 -4.956 -10.294 1.00 95.19 69 ILE A N 1
ATOM 547 C CA . ILE A 1 69 ? -0.445 -5.750 -9.083 1.00 95.19 69 ILE A CA 1
ATOM 548 C C . ILE A 1 69 ? -1.245 -5.236 -7.879 1.00 95.19 69 ILE A C 1
ATOM 550 O O . ILE A 1 69 ? -1.553 -4.046 -7.753 1.00 95.19 69 ILE A O 1
ATOM 554 N N . LEU A 1 70 ? -1.541 -6.145 -6.946 1.00 95.44 70 LEU A N 1
ATOM 555 C CA . LEU A 1 70 ? -2.088 -5.800 -5.634 1.00 95.44 70 LEU A CA 1
ATOM 556 C C . LEU A 1 70 ? -0.962 -5.371 -4.687 1.00 95.44 70 LEU A C 1
ATOM 558 O O . LEU A 1 70 ? -0.282 -6.225 -4.101 1.00 95.44 70 LEU A O 1
ATOM 562 N N . LEU A 1 71 ? -0.817 -4.054 -4.530 1.00 93.62 71 LEU A N 1
ATOM 563 C CA . LEU A 1 71 ? 0.100 -3.415 -3.587 1.00 93.62 71 LEU A CA 1
ATOM 564 C C . LEU A 1 71 ? -0.380 -3.531 -2.148 1.00 93.62 71 LEU A C 1
ATOM 566 O O . LEU A 1 71 ? 0.424 -3.785 -1.261 1.00 93.62 71 LEU A O 1
ATOM 570 N N . LEU A 1 72 ? -1.679 -3.352 -1.907 1.00 95.94 72 LEU A N 1
ATOM 571 C CA . LEU A 1 72 ? -2.256 -3.452 -0.570 1.00 95.94 72 LEU A CA 1
ATOM 572 C C . LEU A 1 72 ? -3.256 -4.599 -0.507 1.00 95.94 72 LEU A C 1
ATOM 574 O O . LEU A 1 72 ? -4.077 -4.762 -1.413 1.00 95.94 72 LEU A O 1
ATOM 578 N N . ARG A 1 73 ? -3.189 -5.394 0.558 1.00 96.75 73 ARG A N 1
ATOM 579 C CA . ARG A 1 73 ? -4.047 -6.572 0.748 1.00 96.75 73 ARG A CA 1
ATOM 580 C C . ARG A 1 73 ? -4.501 -6.691 2.192 1.00 96.75 73 ARG A C 1
ATOM 582 O O . ARG A 1 73 ? -3.882 -6.115 3.089 1.00 96.75 73 ARG A O 1
ATOM 589 N N . ASP A 1 74 ? -5.574 -7.453 2.381 1.00 96.88 74 ASP A N 1
ATOM 590 C CA . ASP A 1 74 ? -6.117 -7.835 3.688 1.00 96.88 74 ASP A CA 1
ATOM 591 C C . ASP A 1 74 ? -6.364 -6.638 4.610 1.00 96.88 74 ASP A C 1
ATOM 593 O O . ASP A 1 74 ? -6.143 -6.691 5.821 1.00 96.88 74 ASP A O 1
ATOM 597 N N . ILE A 1 75 ? -6.793 -5.522 4.017 1.00 97.75 75 ILE A N 1
ATOM 598 C CA . ILE A 1 75 ? -7.006 -4.286 4.751 1.00 97.75 75 ILE A CA 1
ATOM 599 C C . ILE A 1 75 ? -8.326 -4.400 5.514 1.00 97.75 75 ILE A C 1
ATOM 601 O O . ILE A 1 75 ? -9.367 -4.686 4.924 1.00 97.75 75 ILE A O 1
ATOM 605 N N . THR A 1 76 ? -8.297 -4.125 6.812 1.00 97.38 76 THR A N 1
ATOM 606 C CA . THR A 1 76 ? -9.468 -4.110 7.697 1.00 97.38 76 THR A CA 1
ATOM 607 C C . THR A 1 76 ? -9.504 -2.817 8.502 1.00 97.38 76 THR A C 1
ATOM 609 O O . THR A 1 76 ? -8.456 -2.262 8.842 1.00 97.38 76 THR A O 1
ATOM 612 N N . PHE A 1 77 ? -10.705 -2.306 8.781 1.00 96.62 77 PHE A N 1
ATOM 613 C CA . PHE A 1 77 ? -10.878 -1.077 9.555 1.00 96.62 77 PHE A CA 1
ATOM 614 C C . PHE A 1 77 ? -10.971 -1.369 11.055 1.00 96.62 77 PHE A C 1
ATOM 616 O O . PHE A 1 77 ? -11.796 -2.170 11.492 1.00 96.62 77 PHE A O 1
ATOM 623 N N . ASP A 1 78 ? -10.146 -0.690 11.850 1.00 94.38 78 ASP A N 1
ATOM 624 C CA . ASP A 1 78 ? -10.207 -0.694 13.309 1.00 94.38 78 ASP A CA 1
ATOM 625 C C . ASP A 1 78 ? -10.949 0.564 13.780 1.00 94.38 78 ASP A C 1
ATOM 627 O O . ASP A 1 78 ? -10.361 1.642 13.912 1.00 94.38 78 ASP A O 1
ATOM 631 N N . ASN A 1 79 ? -12.248 0.407 14.062 1.00 89.88 79 ASN A N 1
ATOM 632 C CA . ASN A 1 79 ? -13.114 1.478 14.571 1.00 89.88 79 ASN A CA 1
ATOM 633 C C . ASN A 1 79 ? -12.569 2.124 15.856 1.00 89.88 79 ASN A C 1
ATOM 635 O O . ASN A 1 79 ? -12.744 3.325 16.054 1.00 89.88 79 ASN A O 1
ATOM 639 N N . LYS A 1 80 ? -11.908 1.354 16.735 1.00 90.12 80 LYS A N 1
ATOM 640 C CA . LYS A 1 80 ? -11.405 1.864 18.022 1.00 90.12 80 LYS A CA 1
ATOM 641 C C . LYS A 1 80 ? -10.188 2.762 17.829 1.00 90.12 80 LYS A C 1
ATOM 643 O O . LYS A 1 80 ? -9.981 3.692 18.601 1.00 90.12 80 LYS A O 1
ATOM 648 N N . LYS A 1 81 ? -9.376 2.476 16.809 1.00 89.88 81 LYS A N 1
ATOM 649 C CA . LYS A 1 81 ? -8.154 3.232 16.492 1.00 89.88 81 LYS A CA 1
ATOM 650 C C . LYS A 1 81 ? -8.322 4.211 15.329 1.00 89.88 81 LYS A C 1
ATOM 652 O O . LYS A 1 81 ? -7.345 4.865 14.972 1.00 89.88 81 LYS A O 1
ATOM 657 N N . ASN A 1 82 ? -9.520 4.292 14.745 1.00 91.75 82 ASN A N 1
ATOM 658 C CA . ASN A 1 82 ? -9.855 5.117 13.583 1.00 91.75 82 ASN A CA 1
ATOM 659 C C . ASN A 1 82 ? -8.825 4.993 12.442 1.00 91.75 82 ASN A C 1
ATOM 661 O O . ASN A 1 82 ? -8.341 5.986 11.895 1.00 91.75 82 ASN A O 1
ATOM 665 N N . ARG A 1 83 ? -8.419 3.757 12.136 1.00 93.75 83 ARG A N 1
ATOM 666 C CA . ARG A 1 83 ? -7.379 3.462 11.142 1.00 93.75 83 ARG A CA 1
ATOM 667 C C . ARG A 1 83 ? -7.608 2.109 10.500 1.00 93.75 83 ARG A C 1
ATOM 669 O O . ARG A 1 83 ? -8.220 1.233 11.105 1.00 93.75 83 ARG A O 1
ATOM 676 N N . TRP A 1 84 ? -7.027 1.900 9.331 1.00 96.06 84 TRP A N 1
ATOM 677 C CA . TRP A 1 84 ? -6.997 0.586 8.706 1.00 96.06 84 TRP A CA 1
ATOM 678 C C . TRP A 1 84 ? -5.675 -0.115 8.991 1.00 96.06 84 TRP A C 1
ATOM 680 O O . TRP A 1 84 ? -4.642 0.541 9.140 1.00 96.06 84 TRP A O 1
ATOM 690 N N . LYS A 1 85 ? -5.707 -1.444 9.059 1.00 95.75 85 LYS A N 1
ATOM 691 C CA . LYS A 1 85 ? -4.530 -2.315 9.108 1.00 95.75 85 LYS A CA 1
ATOM 692 C C . LYS A 1 85 ? -4.570 -3.247 7.907 1.00 95.75 85 LYS A C 1
ATOM 694 O O . LYS A 1 85 ? -5.617 -3.828 7.653 1.00 95.75 85 LYS A O 1
ATOM 699 N N . GLY A 1 86 ? -3.451 -3.420 7.218 1.00 95.38 86 GLY A N 1
ATOM 700 C CA . GLY A 1 86 ? -3.336 -4.363 6.110 1.00 95.38 86 GLY A CA 1
ATOM 701 C C . GLY A 1 86 ? -1.896 -4.792 5.879 1.00 95.38 86 GLY A C 1
ATOM 702 O O . GLY A 1 86 ? -1.065 -4.734 6.788 1.00 95.38 86 GLY A O 1
ATOM 703 N N . LYS A 1 87 ? -1.615 -5.221 4.652 1.00 94.56 87 LYS A N 1
ATOM 704 C CA . LYS A 1 87 ? -0.280 -5.587 4.181 1.00 94.56 87 LYS A CA 1
ATOM 705 C C . LYS A 1 87 ? 0.086 -4.775 2.947 1.00 94.56 87 LYS A C 1
ATOM 707 O O . LYS A 1 87 ? -0.738 -4.658 2.045 1.00 94.56 87 LYS A O 1
ATOM 712 N N . LEU A 1 88 ? 1.299 -4.231 2.911 1.00 92.94 88 LEU A N 1
ATOM 713 C CA . LEU A 1 88 ? 1.877 -3.493 1.787 1.00 92.94 88 LEU A CA 1
ATOM 714 C C . LEU A 1 88 ? 2.990 -4.324 1.143 1.00 92.94 88 LEU A C 1
ATOM 716 O O . LEU A 1 88 ? 3.950 -4.693 1.816 1.00 92.94 88 LEU A O 1
ATOM 720 N N . TYR A 1 89 ? 2.860 -4.593 -0.151 1.00 92.44 89 TYR A N 1
ATOM 721 C CA . TYR A 1 89 ? 3.902 -5.173 -0.990 1.00 92.44 89 TYR A CA 1
ATOM 722 C C . TYR A 1 89 ? 4.841 -4.070 -1.494 1.00 92.44 89 TYR A C 1
ATOM 724 O O . TYR A 1 89 ? 4.408 -3.141 -2.176 1.00 92.44 89 TYR A O 1
ATOM 732 N N . ASP A 1 90 ? 6.118 -4.183 -1.143 1.00 88.25 90 ASP A N 1
ATOM 733 C CA . ASP A 1 90 ? 7.200 -3.298 -1.565 1.00 88.25 90 ASP A CA 1
ATOM 734 C C . ASP A 1 90 ? 7.860 -3.852 -2.835 1.00 88.25 90 ASP A C 1
ATOM 736 O O . ASP A 1 90 ? 8.783 -4.663 -2.761 1.00 88.25 90 ASP A O 1
ATOM 740 N N . TYR A 1 91 ? 7.344 -3.447 -3.998 1.00 87.75 91 TYR A N 1
ATOM 741 C CA . TYR A 1 91 ? 7.815 -3.915 -5.308 1.00 87.75 91 TYR A CA 1
ATOM 742 C C . TYR A 1 91 ? 9.171 -3.314 -5.718 1.00 87.75 91 TYR A C 1
ATOM 744 O O . TYR A 1 91 ? 9.902 -3.909 -6.512 1.00 87.75 91 TYR A O 1
ATOM 752 N N . ASP A 1 92 ? 9.515 -2.134 -5.194 1.00 82.94 92 ASP A N 1
ATOM 753 C CA . ASP A 1 92 ? 10.786 -1.462 -5.482 1.00 82.94 92 ASP A CA 1
ATOM 754 C C . ASP A 1 92 ? 11.923 -1.896 -4.553 1.00 82.94 92 ASP A C 1
ATOM 756 O O . ASP A 1 92 ? 13.099 -1.799 -4.918 1.00 82.94 92 ASP A O 1
ATOM 760 N N . GLY A 1 93 ? 11.595 -2.458 -3.390 1.00 83.69 93 GLY A N 1
ATOM 761 C CA . GLY A 1 93 ? 12.559 -3.102 -2.519 1.00 83.69 93 GLY A CA 1
ATOM 762 C C . GLY A 1 93 ? 13.277 -4.264 -3.210 1.00 83.69 93 GLY A C 1
ATOM 763 O O . GLY A 1 93 ? 12.665 -5.114 -3.855 1.00 83.69 93 GLY A O 1
ATOM 764 N N . LYS A 1 94 ? 14.592 -4.378 -2.976 1.00 81.38 94 LYS A N 1
ATOM 765 C CA . LYS A 1 94 ? 15.479 -5.411 -3.561 1.00 81.38 94 LYS A CA 1
ATOM 766 C C . LYS A 1 94 ? 14.996 -6.863 -3.400 1.00 81.38 94 LYS A C 1
ATOM 768 O O . LYS A 1 94 ? 15.526 -7.752 -4.054 1.00 81.38 94 LYS A O 1
ATOM 773 N N . LYS A 1 95 ? 14.076 -7.121 -2.466 1.00 83.44 95 LYS A N 1
ATOM 774 C CA . LYS A 1 95 ? 13.563 -8.459 -2.138 1.00 83.44 95 LYS A CA 1
ATOM 775 C C . LYS A 1 95 ? 12.065 -8.644 -2.410 1.00 83.44 95 LYS A C 1
ATOM 777 O O . LYS A 1 95 ? 11.590 -9.753 -2.194 1.00 83.44 95 LYS A O 1
ATOM 782 N N . GLY A 1 96 ? 11.322 -7.606 -2.814 1.00 84.44 96 GLY A N 1
ATOM 783 C CA . GLY A 1 96 ? 9.870 -7.727 -3.002 1.00 84.44 96 GLY A CA 1
ATOM 784 C C . GLY A 1 96 ? 9.142 -8.137 -1.713 1.00 84.44 96 GLY A C 1
ATOM 785 O O . GLY A 1 96 ? 8.362 -9.089 -1.688 1.00 84.44 96 GLY A O 1
ATOM 786 N N . ASN A 1 97 ? 9.464 -7.509 -0.585 1.00 88.06 97 ASN A N 1
ATOM 787 C CA . ASN A 1 97 ? 8.925 -7.942 0.704 1.00 88.06 97 ASN A CA 1
ATOM 788 C C . ASN A 1 97 ? 7.497 -7.427 0.920 1.00 88.06 97 ASN A C 1
ATOM 790 O O . ASN A 1 97 ? 7.098 -6.387 0.405 1.00 88.06 97 ASN A O 1
ATOM 794 N N . THR A 1 98 ? 6.724 -8.147 1.732 1.00 90.50 98 THR A N 1
ATOM 795 C CA . THR A 1 98 ? 5.410 -7.685 2.191 1.00 90.50 98 THR A CA 1
ATOM 796 C C . THR A 1 98 ? 5.473 -7.355 3.674 1.00 90.50 98 THR A C 1
ATOM 798 O O . THR A 1 98 ? 5.857 -8.203 4.478 1.00 90.50 98 THR A O 1
ATOM 801 N N . TYR A 1 99 ? 5.057 -6.146 4.034 1.00 88.56 99 TYR A N 1
ATOM 802 C CA . TYR A 1 99 ? 5.096 -5.636 5.402 1.00 88.56 99 TYR A CA 1
ATOM 803 C C . TYR A 1 99 ? 3.690 -5.371 5.919 1.00 88.56 99 TYR A C 1
ATOM 805 O O . TYR A 1 99 ? 2.790 -5.024 5.153 1.00 88.56 99 TYR A O 1
ATOM 813 N N . ASP A 1 100 ? 3.497 -5.488 7.229 1.00 91.94 100 ASP A N 1
ATOM 814 C CA . ASP A 1 100 ? 2.277 -4.983 7.854 1.00 91.94 100 ASP A CA 1
ATOM 815 C C . ASP A 1 100 ? 2.208 -3.463 7.671 1.00 91.94 100 ASP A C 1
ATOM 817 O O . ASP A 1 100 ? 3.221 -2.767 7.761 1.00 91.94 100 ASP A O 1
ATOM 821 N N . SER A 1 101 ? 1.017 -2.934 7.413 1.00 91.56 101 SER A N 1
ATOM 822 C CA . SER A 1 101 ? 0.809 -1.511 7.186 1.00 91.56 101 SER A CA 1
ATOM 823 C C . SER A 1 101 ? -0.401 -0.974 7.939 1.00 91.56 101 SER A C 1
ATOM 825 O O . SER A 1 101 ? -1.348 -1.700 8.253 1.00 91.56 101 SER A O 1
ATOM 827 N N . TYR A 1 102 ? -0.362 0.324 8.227 1.00 92.69 102 TYR A N 1
ATOM 828 C CA . TYR A 1 102 ? -1.495 1.086 8.729 1.00 92.69 102 TYR A CA 1
ATOM 829 C C . TYR A 1 102 ? -1.823 2.218 7.778 1.00 92.69 102 TYR A C 1
ATOM 831 O O . TYR A 1 102 ? -0.918 2.886 7.280 1.00 92.69 102 TYR A O 1
ATOM 839 N N . LEU A 1 103 ? -3.115 2.450 7.576 1.00 94.06 103 LEU A N 1
ATOM 840 C CA . LEU A 1 103 ? -3.607 3.552 6.772 1.00 94.06 103 LEU A CA 1
ATOM 841 C C . LEU A 1 103 ? -4.448 4.484 7.637 1.00 94.06 103 LEU A C 1
ATOM 843 O O . LEU A 1 103 ? -5.218 4.025 8.483 1.00 94.06 103 LEU A O 1
ATOM 847 N N . THR A 1 104 ? -4.310 5.787 7.423 1.00 93.44 104 THR A N 1
ATOM 848 C CA . THR A 1 104 ? -5.102 6.818 8.106 1.00 93.44 104 THR A CA 1
ATOM 849 C C . THR A 1 104 ? -5.440 7.937 7.140 1.00 93.44 104 THR A C 1
ATOM 851 O O . THR A 1 104 ? -4.547 8.426 6.449 1.00 93.44 104 THR A O 1
ATOM 854 N N . ILE A 1 105 ? -6.693 8.386 7.140 1.00 92.94 105 ILE A N 1
ATOM 855 C CA . ILE A 1 105 ? -7.082 9.616 6.450 1.00 92.94 105 ILE A CA 1
ATOM 856 C C . ILE A 1 105 ? -6.757 10.796 7.371 1.00 92.94 105 ILE A C 1
ATOM 858 O O . ILE A 1 105 ? -7.153 10.817 8.538 1.00 92.94 105 ILE A O 1
ATOM 862 N N . THR A 1 106 ? -5.971 11.747 6.877 1.00 90.19 106 THR A N 1
ATOM 863 C CA . THR A 1 106 ? -5.590 12.955 7.612 1.00 90.19 106 THR A CA 1
ATOM 864 C C . THR A 1 106 ? -6.740 13.962 7.615 1.00 90.19 106 THR A C 1
ATOM 866 O O . THR A 1 106 ? -7.690 13.855 6.841 1.00 90.19 106 THR A O 1
ATOM 869 N N . LYS A 1 107 ? -6.640 15.003 8.452 1.00 87.31 107 LYS A N 1
ATOM 870 C CA . LYS A 1 107 ? -7.641 16.086 8.502 1.00 87.31 107 LYS A CA 1
ATOM 871 C C . LYS A 1 107 ? -7.848 16.785 7.153 1.00 87.31 107 LYS A C 1
ATOM 873 O O . LYS A 1 107 ? -8.937 17.279 6.897 1.00 87.31 107 LYS A O 1
ATOM 878 N N . ASN A 1 108 ? -6.829 16.780 6.295 1.00 88.69 108 ASN A N 1
ATOM 879 C CA . ASN A 1 108 ? -6.867 1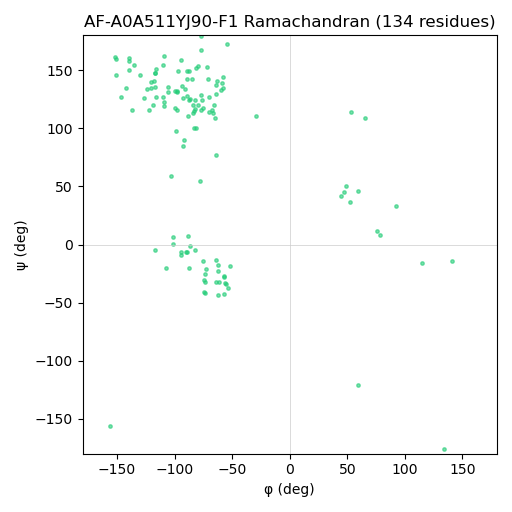7.414 4.979 1.00 88.69 108 ASN A CA 1
ATOM 880 C C . ASN A 1 108 ? -7.405 16.463 3.891 1.00 88.69 108 ASN A C 1
ATOM 882 O O . ASN A 1 108 ? -7.328 16.779 2.709 1.00 88.69 108 ASN A O 1
ATOM 886 N N . GLY A 1 109 ? -7.899 15.275 4.266 1.00 90.62 109 GLY A N 1
ATOM 887 C CA . GLY A 1 109 ? -8.437 14.282 3.332 1.00 90.62 109 GLY A CA 1
ATOM 888 C C . GLY A 1 109 ? -7.381 13.457 2.590 1.00 90.62 109 GLY A C 1
ATOM 889 O O . GLY A 1 109 ? -7.738 12.696 1.694 1.00 90.62 109 GLY A O 1
ATOM 890 N N . GLN A 1 110 ? -6.101 13.575 2.955 1.00 93.12 110 GLN A N 1
ATOM 891 C CA . GLN A 1 110 ? -5.014 12.768 2.387 1.00 93.12 110 GLN A CA 1
ATOM 892 C C . GLN A 1 110 ? -4.950 11.392 3.052 1.00 93.12 110 GLN A C 1
ATOM 894 O O . GLN A 1 110 ? -5.273 11.253 4.230 1.00 93.12 110 GLN A O 1
ATOM 899 N N . LEU A 1 111 ? -4.473 10.380 2.333 1.00 94.06 111 LEU A N 1
ATOM 900 C CA . LEU A 1 111 ? -4.273 9.034 2.861 1.00 94.06 111 LEU A CA 1
ATOM 901 C C . LEU A 1 111 ? -2.804 8.826 3.224 1.00 94.06 111 LEU A C 1
ATOM 903 O O . LEU A 1 111 ? -1.943 8.837 2.356 1.00 94.06 111 LEU A O 1
ATOM 907 N N . ASN A 1 112 ? -2.507 8.592 4.496 1.00 92.44 112 ASN A N 1
ATOM 908 C CA . ASN A 1 112 ? -1.164 8.228 4.941 1.00 92.44 112 ASN A CA 1
ATOM 909 C C . ASN A 1 112 ? -1.056 6.708 5.105 1.00 92.44 112 ASN A C 1
ATOM 911 O O . ASN A 1 112 ? -1.923 6.111 5.743 1.00 92.44 112 ASN A O 1
ATOM 915 N N . ILE A 1 113 ? 0.003 6.104 4.567 1.00 90.75 113 ILE A N 1
ATOM 916 C CA . ILE A 1 113 ? 0.313 4.674 4.654 1.00 90.75 113 ILE A CA 1
ATOM 917 C C . ILE A 1 113 ? 1.659 4.495 5.366 1.00 90.75 113 ILE A C 1
ATOM 919 O O . ILE A 1 113 ? 2.696 4.945 4.879 1.00 90.75 113 ILE A O 1
ATOM 923 N N . LYS A 1 114 ? 1.667 3.787 6.499 1.00 87.06 114 LYS A N 1
ATOM 924 C CA . LYS A 1 114 ? 2.876 3.483 7.285 1.00 87.06 114 LYS A CA 1
ATOM 925 C C . LYS A 1 114 ? 3.142 1.984 7.319 1.00 87.06 114 LYS A C 1
ATOM 927 O O . LYS A 1 114 ? 2.258 1.240 7.728 1.00 87.06 114 LYS A O 1
ATOM 932 N N . GLY A 1 115 ? 4.347 1.551 6.948 1.00 73.75 115 GLY A N 1
ATOM 933 C CA . GLY A 1 115 ? 4.805 0.166 7.112 1.00 73.75 115 GLY A CA 1
ATOM 934 C C . GLY A 1 115 ? 5.386 -0.096 8.508 1.00 73.75 115 GLY A C 1
ATOM 935 O O . GLY A 1 115 ? 6.056 0.767 9.076 1.00 73.75 115 GLY A O 1
ATOM 936 N N . PHE A 1 116 ? 5.137 -1.275 9.076 1.00 63.94 116 PHE A N 1
ATOM 937 C CA . PHE A 1 116 ? 5.740 -1.748 10.323 1.00 63.94 116 PHE A CA 1
ATOM 938 C C . PHE A 1 116 ? 7.121 -2.340 9.990 1.00 63.94 116 PHE A C 1
ATOM 940 O O . PHE A 1 116 ? 7.204 -3.464 9.515 1.00 63.94 116 PHE A O 1
ATOM 947 N N . TRP A 1 117 ? 8.180 -1.555 10.223 1.00 55.06 117 TRP A N 1
ATOM 948 C CA . TRP A 1 117 ? 9.605 -1.902 10.067 1.00 55.06 117 TRP A CA 1
ATOM 949 C C . TRP A 1 117 ? 10.096 -2.200 8.637 1.00 55.06 117 TRP A C 1
ATOM 951 O O . TRP A 1 117 ? 9.841 -3.262 8.084 1.00 55.06 117 TRP A O 1
ATOM 961 N N . GLY A 1 118 ? 10.903 -1.287 8.075 1.00 44.53 118 GLY A N 1
ATOM 962 C CA . GLY A 1 118 ? 11.779 -1.600 6.933 1.00 44.53 118 GLY A CA 1
ATOM 963 C C . GLY A 1 118 ? 11.922 -0.536 5.846 1.00 44.53 118 GLY A C 1
ATOM 964 O O . GLY A 1 118 ? 12.859 -0.619 5.060 1.00 44.53 118 GLY A O 1
ATOM 965 N N . LEU A 1 119 ? 11.070 0.489 5.809 1.00 44.88 119 LEU A N 1
ATOM 966 C CA . LEU A 1 119 ? 11.262 1.623 4.903 1.00 44.88 119 LEU A CA 1
ATOM 967 C C . LEU A 1 119 ? 12.035 2.728 5.625 1.00 44.88 119 LEU A C 1
ATOM 969 O O . LEU A 1 119 ? 11.457 3.673 6.158 1.00 44.88 119 LEU A O 1
ATOM 973 N N . SER A 1 120 ? 13.365 2.612 5.612 1.00 40.31 120 SER A N 1
ATOM 974 C CA . SER A 1 120 ? 14.229 3.794 5.636 1.00 40.31 120 SER A CA 1
ATOM 975 C C . SER A 1 120 ? 13.988 4.583 4.345 1.00 40.31 120 SER A C 1
ATOM 977 O O . SER A 1 120 ? 14.788 4.540 3.415 1.00 40.31 120 SER A O 1
ATOM 979 N N . PHE A 1 121 ? 12.875 5.311 4.275 1.00 48.06 121 PHE A N 1
ATOM 980 C CA . PHE A 1 121 ? 12.881 6.577 3.555 1.00 48.06 121 PHE A CA 1
ATOM 981 C C . PHE A 1 121 ? 13.801 7.476 4.384 1.00 48.06 121 PHE A C 1
ATOM 983 O O . PHE A 1 121 ? 13.519 7.690 5.561 1.00 48.06 121 PHE A O 1
ATOM 990 N N . PHE A 1 122 ? 14.958 7.849 3.835 1.00 44.16 122 PHE A N 1
ATOM 991 C CA . PHE A 1 122 ? 15.999 8.649 4.489 1.00 44.16 122 PHE A CA 1
ATOM 992 C C . PHE A 1 122 ? 15.437 9.618 5.538 1.00 44.16 122 PHE A C 1
ATOM 994 O O . PHE A 1 122 ? 14.766 10.569 5.168 1.00 44.16 122 PHE A O 1
ATOM 1001 N N . GLY A 1 123 ? 15.724 9.342 6.817 1.00 40.06 123 GLY A N 1
ATOM 1002 C CA . GLY A 1 123 ? 15.580 10.250 7.958 1.00 40.06 123 GLY A CA 1
ATOM 1003 C C . GLY A 1 123 ? 14.208 10.913 8.140 1.00 40.06 123 GLY A C 1
ATOM 1004 O O . GLY A 1 123 ? 13.851 11.822 7.409 1.00 40.06 123 GLY A O 1
ATOM 1005 N N . LEU A 1 124 ? 13.517 10.575 9.236 1.00 43.16 124 LEU A N 1
ATOM 1006 C CA . LEU A 1 124 ? 12.317 11.258 9.771 1.00 43.16 124 LEU A CA 1
ATOM 1007 C C . LEU A 1 124 ? 10.940 10.741 9.328 1.00 43.16 124 LEU A C 1
ATOM 1009 O O . LEU A 1 124 ? 9.983 11.497 9.308 1.00 43.16 124 LEU A O 1
ATOM 1013 N N . ASN A 1 125 ? 10.785 9.439 9.090 1.00 53.81 125 ASN A N 1
ATOM 1014 C CA . ASN A 1 125 ? 9.537 8.701 9.363 1.00 53.81 125 ASN A CA 1
ATOM 1015 C C . ASN A 1 125 ? 8.174 9.343 8.941 1.00 53.81 125 ASN A C 1
ATOM 1017 O O . ASN A 1 125 ? 7.203 9.228 9.707 1.00 53.81 125 ASN A O 1
ATOM 1021 N N . PRO A 1 126 ? 8.004 9.976 7.758 1.00 59.56 126 PRO A N 1
ATOM 1022 C CA . PRO A 1 126 ? 6.669 10.219 7.238 1.00 59.56 126 PRO A CA 1
ATOM 1023 C C . PRO A 1 126 ? 6.268 8.966 6.447 1.00 59.56 126 PRO A C 1
ATOM 1025 O O . PRO A 1 126 ? 6.991 8.514 5.565 1.00 59.56 126 PRO A O 1
ATOM 1028 N N . GLY A 1 127 ? 5.130 8.346 6.755 1.00 69.94 127 GLY A N 1
ATOM 1029 C CA . GLY A 1 127 ? 4.575 7.329 5.854 1.00 69.94 127 GLY A CA 1
ATOM 1030 C C . GLY A 1 127 ? 4.388 7.874 4.430 1.00 69.94 127 GLY A C 1
ATOM 1031 O O . GLY A 1 127 ? 4.512 9.075 4.189 1.00 69.94 127 GLY A O 1
ATOM 1032 N N . LEU A 1 128 ? 4.030 7.012 3.481 1.00 82.94 128 LEU A N 1
ATOM 1033 C CA . LEU A 1 128 ? 3.638 7.468 2.149 1.00 82.94 128 LEU A CA 1
ATOM 1034 C C . LEU A 1 128 ? 2.318 8.237 2.259 1.00 82.94 128 LEU A C 1
ATOM 1036 O O . LEU A 1 128 ? 1.295 7.663 2.628 1.00 82.94 128 LEU A O 1
ATOM 1040 N N . THR A 1 129 ? 2.345 9.530 1.950 1.00 89.00 129 THR A N 1
ATOM 1041 C CA . THR A 1 129 ? 1.141 10.362 1.864 1.00 89.00 129 THR A CA 1
ATOM 1042 C C . THR A 1 129 ? 0.645 10.363 0.427 1.00 89.00 129 THR A C 1
ATOM 1044 O O . THR A 1 129 ? 1.407 10.635 -0.500 1.00 89.00 129 THR A O 1
ATOM 1047 N N . LEU A 1 130 ? -0.624 10.017 0.253 1.00 91.69 130 LEU A N 1
ATOM 1048 C CA . LEU A 1 130 ? -1.311 9.967 -1.021 1.00 91.69 130 LEU A CA 1
ATOM 1049 C C . LEU A 1 130 ? -2.456 10.982 -1.044 1.00 91.69 130 LEU A C 1
ATOM 1051 O O . LEU A 1 130 ? -3.121 11.238 -0.035 1.00 91.69 130 LEU A O 1
ATOM 1055 N N . GLU A 1 131 ? -2.711 11.521 -2.225 1.00 94.50 131 GLU A N 1
ATOM 1056 C CA . GLU A 1 131 ? -3.737 12.518 -2.500 1.00 94.50 131 GLU A CA 1
ATOM 1057 C C . GLU A 1 131 ? -4.903 11.867 -3.236 1.00 94.50 131 GLU A C 1
ATOM 1059 O O . GLU A 1 131 ? -4.708 11.062 -4.147 1.00 94.50 131 GLU A O 1
ATOM 1064 N N . ARG A 1 132 ? -6.137 12.172 -2.827 1.00 94.19 132 ARG A N 1
ATOM 1065 C CA . ARG A 1 132 ? -7.314 11.607 -3.487 1.00 94.19 132 ARG A CA 1
ATOM 1066 C C . ARG A 1 132 ? -7.464 12.219 -4.875 1.00 94.19 132 ARG A C 1
ATOM 1068 O O . ARG A 1 132 ? -7.569 13.437 -4.997 1.00 94.19 132 ARG A O 1
ATOM 1075 N N . ILE A 1 133 ? -7.566 11.372 -5.893 1.00 92.19 133 ILE A N 1
ATOM 1076 C CA . ILE A 1 133 ? -7.934 11.809 -7.237 1.00 92.19 133 ILE A CA 1
ATOM 1077 C C . ILE A 1 133 ? -9.449 11.980 -7.265 1.00 92.19 133 ILE A C 1
ATOM 1079 O O . ILE A 1 133 ? -10.195 11.033 -7.001 1.00 92.19 133 ILE A O 1
ATOM 1083 N N . LYS A 1 134 ? -9.905 13.198 -7.556 1.00 82.19 134 LYS A N 1
ATOM 1084 C CA . LYS A 1 134 ? -11.310 13.446 -7.874 1.00 82.19 134 LYS A CA 1
ATOM 1085 C C . LYS A 1 134 ? -11.525 12.980 -9.309 1.00 82.19 134 LYS A C 1
ATOM 1087 O O . LYS A 1 134 ? -10.884 13.496 -10.215 1.00 82.19 134 LYS A O 1
ATOM 1092 N N . VAL A 1 135 ? -12.350 11.956 -9.483 1.00 64.50 135 VAL A N 1
ATOM 1093 C CA . VAL A 1 135 ? -12.867 11.603 -10.804 1.00 64.50 135 VAL A CA 1
ATOM 1094 C C . VAL A 1 135 ? -14.068 12.520 -11.008 1.00 64.50 135 VAL A C 1
ATOM 1096 O O . VAL A 1 135 ? -14.993 12.469 -10.195 1.00 64.50 135 VAL A O 1
ATOM 1099 N N . GLU A 1 136 ? -13.963 13.433 -11.970 1.00 47.72 136 GLU A N 1
ATOM 1100 C CA . GLU A 1 136 ? -15.066 14.302 -12.409 1.00 47.72 136 GLU A CA 1
ATOM 1101 C C . GLU A 1 136 ? -16.149 13.504 -13.141 1.00 47.72 136 GLU A C 1
ATOM 1103 O O . GLU A 1 136 ? -15.798 12.498 -13.804 1.00 47.72 136 GLU A O 1
#

pLDDT: mean 87.02, std 15.2, range [36.44, 98.38]

Solvent-accessible surface area (backbone atoms only — not comparable to full-atom values): 7726 Å² total; per-residue (Å²): 134,86,78,86,76,75,56,80,70,69,69,51,45,44,31,36,25,79,88,74,43,28,30,34,38,26,42,76,56,93,90,30,32,36,22,30,29,72,41,46,79,82,41,50,46,99,84,70,44,69,38,47,29,68,31,38,77,52,74,75,51,27,75,34,48,46,64,66,38,72,36,30,39,73,25,38,68,38,81,93,73,60,31,33,42,30,33,38,50,36,67,84,43,91,60,28,48,74,33,48,27,38,36,36,73,45,98,86,63,30,40,35,40,36,71,61,80,85,80,81,60,80,83,78,84,72,49,56,58,24,42,64,56,82,81,130

Radius of gyration: 15.26 Å; Cα contacts (8 Å, |Δi|>4): 282; chains: 1; bounding box: 32×36×44 Å

InterPro domains:
  IPR019223 Domain of unknown function DUF2147 [PF09917] (13-123)

Nearest PDB structures (foldseek):
  1pbo-assembly1_B  TM=6.381E-01  e=1.024E+00  Bos taurus
  1obp-assembly1_B  TM=6.249E-01  e=1.205E+00  Bos taurus
  1e5p-assembly3_C  TM=6.245E-01  e=2.072E+00  Mesocricetus auratus
  1pbo-assembly1_A  TM=4.622E-01  e=1.082E+00  Bos taurus
  1bj7-assembly1_A  TM=5.944E-01  e=5.800E+00  Bos taurus

Mean predicted aligned error: 5.85 Å